Protein AF-A0A519VVB6-F1 (afdb_monomer_lite)

Structure (mmCIF, N/CA/C/O backbone):
data_AF-A0A519VVB6-F1
#
_entry.id   AF-A0A519VVB6-F1
#
loop_
_atom_site.group_PDB
_atom_site.id
_atom_site.type_symbol
_atom_site.label_atom_id
_atom_site.label_alt_id
_atom_site.label_comp_id
_atom_site.label_asym_id
_atom_site.label_entity_id
_atom_site.label_seq_id
_atom_site.pdbx_PDB_ins_code
_atom_site.Cartn_x
_atom_site.Cartn_y
_atom_site.Cartn_z
_atom_site.occupancy
_atom_site.B_iso_or_equiv
_atom_site.auth_seq_id
_atom_site.auth_comp_id
_atom_site.auth_asym_id
_atom_site.auth_atom_id
_atom_site.pdbx_PDB_model_num
ATOM 1 N N . TYR A 1 1 ? 46.546 -5.552 -15.271 1.00 40.34 1 TYR A N 1
ATOM 2 C CA . TYR A 1 1 ? 45.225 -4.897 -15.230 1.00 40.34 1 TYR A CA 1
ATOM 3 C C . TYR A 1 1 ? 45.098 -4.057 -16.488 1.00 40.34 1 TYR A C 1
ATOM 5 O O . TYR A 1 1 ? 45.646 -2.965 -16.541 1.00 40.34 1 TYR A O 1
ATOM 13 N N . ILE A 1 2 ? 44.507 -4.620 -17.542 1.00 31.59 2 ILE A N 1
ATOM 14 C CA . ILE A 1 2 ? 44.322 -3.917 -18.815 1.00 31.59 2 ILE A CA 1
ATOM 15 C C . ILE A 1 2 ? 42.872 -3.444 -18.843 1.00 31.59 2 ILE A C 1
ATOM 17 O O . ILE A 1 2 ? 41.948 -4.253 -18.869 1.00 31.59 2 ILE A O 1
ATOM 21 N N . LYS A 1 3 ? 42.681 -2.127 -18.739 1.00 41.97 3 LYS A N 1
ATOM 22 C CA . LYS A 1 3 ? 41.376 -1.483 -18.900 1.00 41.97 3 LYS A CA 1
ATOM 23 C C . LYS A 1 3 ? 41.000 -1.563 -20.378 1.00 41.97 3 LYS A C 1
ATOM 25 O O . LYS A 1 3 ? 41.706 -0.996 -21.206 1.00 41.97 3 LYS A O 1
ATOM 30 N N . HIS A 1 4 ? 39.892 -2.230 -20.691 1.00 49.66 4 HIS A N 1
ATOM 31 C CA . HIS A 1 4 ? 39.236 -2.074 -21.986 1.00 49.66 4 HIS A CA 1
ATOM 32 C C . HIS A 1 4 ? 38.808 -0.608 -22.132 1.00 49.66 4 HIS A C 1
ATOM 34 O O . HIS A 1 4 ? 37.875 -0.160 -21.465 1.00 49.66 4 HIS A O 1
ATOM 40 N N . GLN A 1 5 ? 39.520 0.145 -22.968 1.00 56.66 5 GLN A N 1
ATOM 41 C CA . GLN A 1 5 ? 39.000 1.381 -23.535 1.00 56.66 5 GLN A CA 1
ATOM 42 C C . GLN A 1 5 ? 38.065 0.978 -24.669 1.00 56.66 5 GLN A C 1
ATOM 44 O O . GLN A 1 5 ? 38.510 0.473 -25.696 1.00 56.66 5 GLN A O 1
ATOM 49 N N . ASN A 1 6 ? 36.763 1.106 -24.431 1.00 56.09 6 ASN A N 1
ATOM 50 C CA . ASN A 1 6 ? 35.777 1.003 -25.495 1.00 56.09 6 ASN A CA 1
ATOM 51 C C . ASN A 1 6 ? 35.687 2.392 -26.129 1.00 56.09 6 ASN A C 1
ATOM 53 O O . ASN A 1 6 ? 35.004 3.278 -25.611 1.00 56.09 6 ASN A O 1
ATOM 57 N N . ASP A 1 7 ? 36.462 2.581 -27.191 1.00 56.44 7 ASP A N 1
ATOM 58 C CA . ASP A 1 7 ? 36.395 3.753 -28.048 1.00 56.44 7 ASP A CA 1
ATOM 59 C C . ASP A 1 7 ? 35.063 3.773 -28.815 1.00 56.44 7 ASP A C 1
ATOM 61 O O . ASP A 1 7 ? 34.592 2.762 -29.334 1.00 56.44 7 ASP A O 1
ATOM 65 N N . THR A 1 8 ? 34.457 4.961 -28.831 1.00 60.06 8 THR A N 1
ATOM 66 C CA . THR A 1 8 ? 33.573 5.471 -29.891 1.00 60.06 8 THR A CA 1
ATOM 67 C C . THR A 1 8 ? 32.457 4.548 -30.409 1.00 60.06 8 THR A C 1
ATOM 69 O O . THR A 1 8 ? 32.403 4.167 -31.572 1.00 60.06 8 THR A O 1
ATOM 72 N N . GLY A 1 9 ? 31.433 4.371 -29.568 1.00 58.50 9 GLY A N 1
ATOM 73 C CA . GLY A 1 9 ? 30.049 4.257 -30.040 1.00 58.50 9 GLY A CA 1
ATOM 74 C C . GLY A 1 9 ? 29.376 2.915 -29.784 1.00 58.50 9 GLY A C 1
ATOM 75 O O . GLY A 1 9 ? 29.550 1.967 -30.534 1.00 58.50 9 GLY A O 1
ATOM 76 N N . THR A 1 10 ? 28.522 2.876 -28.760 1.00 52.88 10 THR A N 1
ATOM 77 C CA . THR A 1 10 ? 27.184 2.250 -28.758 1.00 52.88 10 THR A CA 1
ATOM 78 C C . THR A 1 10 ? 26.544 2.607 -27.418 1.00 52.88 10 THR A C 1
ATOM 80 O O . THR A 1 10 ? 27.064 2.263 -26.360 1.00 52.88 10 THR A O 1
ATOM 83 N N . HIS A 1 11 ? 25.441 3.356 -27.449 1.00 57.09 11 HIS A N 1
ATOM 84 C CA . HIS A 1 11 ? 24.698 3.744 -26.251 1.00 57.09 11 HIS A CA 1
ATOM 85 C C . HIS A 1 11 ? 24.297 2.498 -25.450 1.00 57.09 11 HIS A C 1
ATOM 87 O O . HIS A 1 11 ? 23.678 1.592 -26.008 1.00 57.09 11 HIS A O 1
ATOM 93 N N . SER A 1 12 ? 24.643 2.459 -24.158 1.00 52.84 12 SER A N 1
ATOM 94 C CA . SER A 1 12 ? 24.301 1.384 -23.219 1.00 52.84 12 SER A CA 1
ATOM 95 C C . SER A 1 12 ? 22.808 1.049 -23.286 1.00 52.84 12 SER A C 1
ATOM 97 O O . SER A 1 12 ? 21.976 1.741 -22.699 1.00 52.84 12 SER A O 1
ATOM 99 N N . LYS A 1 13 ? 22.456 -0.005 -24.027 1.00 56.94 13 LYS A N 1
ATOM 100 C CA . LYS A 1 13 ? 21.085 -0.497 -24.168 1.00 56.94 13 LYS A CA 1
ATOM 101 C C . LYS A 1 13 ? 20.931 -1.727 -23.287 1.00 56.94 13 LYS A C 1
ATOM 103 O O . LYS A 1 13 ? 21.744 -2.643 -23.360 1.00 56.94 13 LYS A O 1
ATOM 108 N N . LEU A 1 14 ? 19.892 -1.750 -22.458 1.00 59.28 14 LEU A N 1
ATOM 109 C CA . LEU A 1 14 ? 19.539 -2.946 -21.703 1.00 59.28 14 LEU A CA 1
ATOM 110 C C . LEU A 1 14 ? 19.032 -3.992 -22.700 1.00 59.28 14 LEU A C 1
ATOM 112 O O . LEU A 1 14 ? 18.029 -3.781 -23.378 1.00 59.28 14 LEU A O 1
ATOM 116 N N . VAL A 1 15 ? 19.749 -5.102 -22.831 1.00 60.56 15 VAL A N 1
ATOM 117 C CA . VAL A 1 15 ? 19.372 -6.228 -23.691 1.00 60.56 15 VAL A CA 1
ATOM 118 C C . VAL A 1 15 ? 19.208 -7.470 -22.829 1.00 60.56 15 VAL A C 1
ATOM 120 O O . VAL A 1 15 ? 20.123 -7.870 -22.117 1.00 60.56 15 VAL A O 1
ATOM 123 N N . TYR A 1 16 ? 18.025 -8.072 -22.888 1.00 61.12 16 TYR A N 1
ATOM 124 C CA . TYR A 1 16 ? 17.763 -9.401 -22.363 1.00 61.12 16 TYR A CA 1
ATOM 125 C C . TYR A 1 16 ? 18.109 -10.417 -23.443 1.00 61.12 16 TYR A C 1
ATOM 127 O O . TYR A 1 16 ? 17.523 -10.408 -24.524 1.00 61.12 16 TYR A O 1
ATOM 135 N N . VAL A 1 17 ? 19.092 -11.269 -23.179 1.00 63.53 17 VAL A N 1
ATOM 136 C CA . VAL A 1 17 ? 19.521 -12.288 -24.136 1.00 63.53 17 VAL A CA 1
ATOM 137 C C . VAL A 1 17 ? 18.900 -13.615 -23.728 1.00 63.53 17 VAL A C 1
ATOM 139 O O . VAL A 1 17 ? 19.261 -14.186 -22.701 1.00 63.53 17 VAL A O 1
ATOM 142 N N . TYR A 1 18 ? 17.960 -14.098 -24.537 1.00 58.91 18 TYR A N 1
ATOM 143 C CA . TYR A 1 18 ? 17.390 -15.431 -24.386 1.00 58.91 18 TYR A CA 1
ATOM 144 C C . TYR A 1 18 ? 18.186 -16.400 -25.266 1.00 58.91 18 TYR A C 1
ATOM 146 O O . TYR A 1 18 ? 18.345 -16.155 -26.462 1.00 58.91 18 TYR A O 1
ATOM 154 N N . LYS A 1 19 ? 18.738 -17.464 -24.672 1.00 57.19 19 LYS A N 1
ATOM 155 C CA . LYS A 1 19 ? 19.567 -18.444 -25.384 1.00 57.19 19 LYS A CA 1
ATOM 156 C C . LYS A 1 19 ? 18.716 -19.668 -25.712 1.00 57.19 19 LYS A C 1
ATOM 158 O O . LYS A 1 19 ? 18.258 -20.341 -24.790 1.00 57.19 19 LYS A O 1
ATOM 163 N N . LYS A 1 20 ? 18.519 -19.959 -27.000 1.00 55.34 20 LYS A N 1
ATOM 164 C CA . LYS A 1 20 ? 17.854 -21.183 -27.461 1.00 55.34 20 LYS A CA 1
ATOM 165 C C . LYS A 1 20 ? 18.760 -21.902 -28.454 1.00 55.34 20 LYS A C 1
ATOM 167 O O . LYS A 1 20 ? 19.081 -21.352 -29.499 1.00 55.34 20 LYS A O 1
ATOM 172 N N . ASP A 1 21 ? 19.175 -23.109 -28.078 1.00 65.56 21 ASP A N 1
ATOM 173 C CA . ASP A 1 21 ? 19.962 -24.080 -28.849 1.00 65.56 21 ASP A CA 1
ATOM 174 C C . ASP A 1 21 ? 21.204 -23.519 -29.576 1.00 65.56 21 ASP A C 1
ATOM 176 O O . ASP A 1 21 ? 22.312 -23.648 -29.054 1.00 65.56 21 ASP A O 1
ATOM 180 N N . ALA A 1 22 ? 21.048 -22.881 -30.741 1.00 63.62 22 ALA A N 1
ATOM 181 C CA . ALA A 1 22 ? 22.143 -22.337 -31.553 1.00 63.62 22 ALA A CA 1
ATOM 182 C C . ALA A 1 22 ? 22.087 -20.811 -31.776 1.00 63.62 22 ALA A C 1
ATOM 184 O O . ALA A 1 22 ? 23.067 -20.248 -32.259 1.00 63.62 22 ALA A O 1
ATOM 185 N N . ASP A 1 23 ? 21.004 -20.134 -31.375 1.00 57.53 23 ASP A N 1
ATOM 186 C CA . ASP A 1 23 ? 20.802 -18.706 -31.630 1.00 57.53 23 ASP A CA 1
ATOM 187 C C . ASP A 1 23 ? 20.690 -17.890 -30.334 1.00 57.53 23 ASP A C 1
ATOM 189 O O . ASP A 1 23 ? 19.981 -18.229 -29.378 1.00 57.53 23 ASP A O 1
ATOM 193 N N . LEU A 1 24 ? 21.410 -16.766 -30.315 1.00 61.28 24 LEU A N 1
ATOM 194 C CA . LEU A 1 24 ? 21.269 -15.712 -29.315 1.00 61.28 24 LEU A CA 1
ATOM 195 C C . LEU A 1 24 ? 20.378 -14.625 -29.912 1.00 61.28 24 LEU A C 1
ATOM 197 O O . LEU A 1 24 ? 20.835 -13.829 -30.728 1.00 61.28 24 LEU A O 1
ATOM 201 N N . THR A 1 25 ? 19.112 -14.571 -29.499 1.00 63.78 25 THR A N 1
ATOM 202 C CA . THR A 1 25 ? 18.190 -13.504 -29.910 1.00 63.78 25 THR A CA 1
ATOM 203 C C . THR A 1 25 ? 18.160 -12.412 -28.833 1.00 63.78 25 THR A C 1
ATOM 205 O O . THR A 1 25 ? 17.573 -12.633 -27.765 1.00 63.78 25 THR A O 1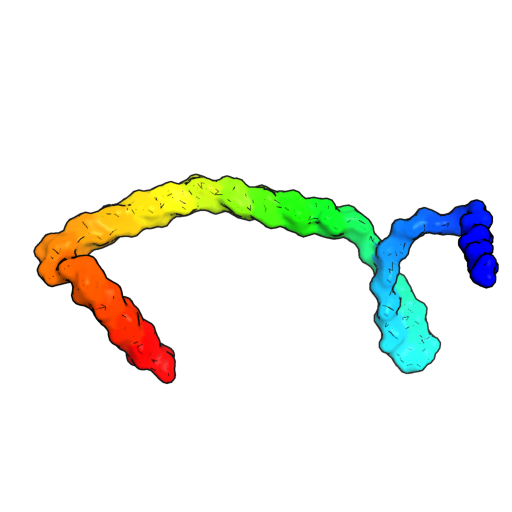
ATOM 208 N N . PRO A 1 26 ? 18.803 -11.247 -29.048 1.00 65.88 26 PRO A N 1
ATOM 209 C CA . PRO A 1 26 ? 18.782 -10.158 -28.082 1.00 65.88 26 PRO A CA 1
ATOM 210 C C . PRO A 1 26 ? 17.443 -9.411 -28.130 1.00 65.88 26 PRO A C 1
ATOM 212 O O . PRO A 1 26 ? 17.080 -8.808 -29.139 1.00 65.88 26 PRO A O 1
ATOM 215 N N . TYR A 1 27 ? 16.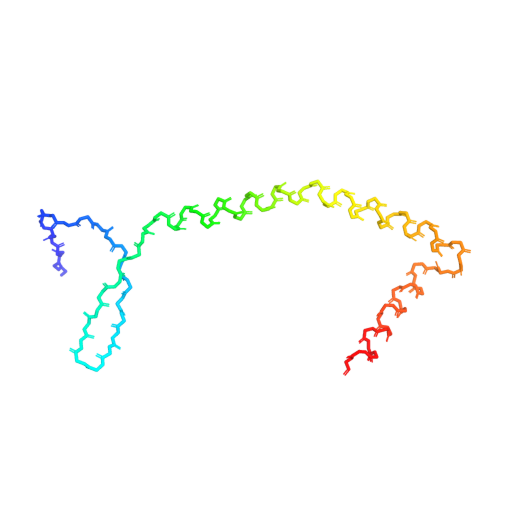733 -9.384 -27.005 1.00 68.94 27 TYR A N 1
ATOM 216 C CA . TYR A 1 27 ? 15.560 -8.544 -26.793 1.00 68.94 27 TYR A CA 1
ATOM 217 C C . TYR A 1 27 ? 15.985 -7.242 -26.127 1.00 68.94 27 TYR A C 1
ATOM 219 O O . TYR A 1 27 ? 16.384 -7.217 -24.965 1.00 68.94 27 TYR A O 1
ATOM 227 N N . ALA A 1 28 ? 15.902 -6.134 -26.856 1.00 67.00 28 ALA A N 1
ATOM 228 C CA . ALA A 1 28 ? 16.163 -4.828 -26.272 1.00 67.00 28 ALA A CA 1
ATOM 229 C C . ALA A 1 28 ? 15.022 -4.429 -25.324 1.00 67.00 28 ALA A C 1
ATOM 231 O O . ALA A 1 28 ? 13.886 -4.241 -25.757 1.00 67.00 28 ALA A O 1
ATOM 232 N N . ILE A 1 29 ? 15.337 -4.259 -24.042 1.00 71.88 29 ILE A N 1
ATOM 233 C CA . ILE A 1 29 ? 14.418 -3.716 -23.046 1.00 71.88 29 ILE A CA 1
ATOM 234 C C . ILE A 1 29 ? 14.579 -2.198 -23.041 1.00 71.88 29 ILE A C 1
ATOM 236 O O . ILE A 1 29 ? 15.689 -1.664 -22.998 1.00 71.88 29 ILE A O 1
ATOM 240 N N . SER A 1 30 ? 13.457 -1.483 -23.082 1.00 78.38 30 SER A N 1
ATOM 241 C CA . SER A 1 30 ? 13.480 -0.033 -22.920 1.00 78.38 30 SER A CA 1
ATOM 242 C C . SER A 1 30 ? 13.882 0.326 -21.489 1.00 78.38 30 SER A C 1
ATOM 244 O O . SER A 1 30 ? 13.187 -0.031 -20.538 1.00 78.38 30 SER A O 1
ATOM 246 N N . SER A 1 31 ? 14.959 1.094 -21.326 1.00 78.62 31 SER A N 1
ATOM 247 C CA . SER A 1 31 ? 15.382 1.624 -20.020 1.00 78.62 31 SER A CA 1
ATOM 248 C C . SER A 1 31 ? 14.327 2.524 -19.366 1.00 78.62 31 SER A C 1
ATOM 250 O O . SER A 1 31 ? 14.406 2.804 -18.176 1.00 78.62 31 SER A O 1
ATOM 252 N N . LEU A 1 32 ? 13.303 2.937 -20.119 1.00 82.38 32 LEU A N 1
ATOM 253 C CA . LEU A 1 32 ? 12.162 3.710 -19.636 1.00 82.38 32 LEU A CA 1
ATOM 254 C C . LEU A 1 32 ? 11.352 2.939 -18.569 1.00 82.38 32 LEU A C 1
ATOM 256 O O . LEU A 1 32 ? 10.813 3.548 -17.645 1.00 82.38 32 LEU A O 1
ATOM 260 N N . TRP A 1 33 ? 11.351 1.599 -18.611 1.00 82.25 33 TRP A N 1
ATOM 261 C CA . TRP A 1 33 ? 10.714 0.758 -17.587 1.00 82.25 33 TRP A CA 1
ATOM 262 C C . TRP A 1 33 ? 11.296 0.961 -16.182 1.00 82.25 33 TRP A C 1
ATOM 264 O O . TRP A 1 33 ? 10.548 0.900 -15.207 1.00 82.25 33 TRP A O 1
ATOM 274 N N . LEU A 1 34 ? 12.593 1.282 -16.071 1.00 83.12 34 LEU A N 1
ATOM 275 C CA . LEU A 1 34 ? 13.240 1.569 -14.784 1.00 83.12 34 LEU A CA 1
ATOM 276 C C . LEU A 1 34 ? 12.669 2.817 -14.101 1.00 83.12 34 LEU A C 1
ATOM 278 O O . LEU A 1 34 ? 12.774 2.939 -12.886 1.00 83.12 34 LEU A O 1
ATOM 282 N N . PHE A 1 35 ? 12.043 3.717 -14.863 1.00 86.62 35 PHE A N 1
ATOM 283 C CA . PHE A 1 35 ? 11.398 4.923 -14.346 1.00 86.62 35 PHE A CA 1
ATOM 284 C C . PHE A 1 35 ? 9.886 4.740 -14.180 1.00 86.62 35 PHE A C 1
ATOM 286 O O . PHE A 1 35 ? 9.326 5.186 -13.182 1.00 86.62 35 PHE A O 1
ATOM 293 N N . ILE A 1 36 ? 9.218 4.044 -15.110 1.00 91.25 36 ILE A N 1
ATOM 294 C CA . ILE A 1 36 ? 7.768 3.792 -15.021 1.00 91.25 36 ILE A CA 1
ATOM 295 C C . ILE A 1 36 ? 7.414 3.025 -13.751 1.00 91.25 36 ILE A C 1
ATOM 297 O O . ILE A 1 36 ? 6.467 3.404 -13.071 1.00 91.25 36 ILE A O 1
ATOM 301 N N . ILE A 1 37 ? 8.153 1.963 -13.423 1.00 90.38 37 ILE A N 1
ATOM 302 C CA . ILE A 1 37 ? 7.839 1.103 -12.274 1.00 90.38 37 ILE A CA 1
ATOM 303 C C . ILE A 1 37 ? 7.833 1.891 -10.949 1.00 90.38 37 ILE A C 1
ATOM 305 O O . ILE A 1 37 ? 6.811 1.858 -10.259 1.00 90.38 37 ILE A O 1
ATOM 309 N N . PRO A 1 38 ? 8.892 2.640 -10.577 1.00 91.00 38 PRO A N 1
ATOM 310 C CA . PRO A 1 38 ? 8.874 3.411 -9.336 1.00 91.00 38 PRO A CA 1
ATOM 311 C C . PRO A 1 38 ? 7.826 4.530 -9.348 1.00 91.00 38 PRO A C 1
ATOM 313 O O . PRO A 1 38 ? 7.160 4.741 -8.337 1.00 91.00 38 PRO A O 1
ATOM 316 N N . ILE A 1 39 ? 7.610 5.206 -10.482 1.00 94.06 39 ILE A N 1
ATOM 317 C CA . ILE A 1 39 ? 6.572 6.244 -10.597 1.00 94.06 39 ILE A CA 1
ATOM 318 C C . ILE A 1 39 ? 5.177 5.639 -10.401 1.00 94.06 39 ILE A C 1
ATOM 320 O O . ILE A 1 39 ? 4.367 6.193 -9.659 1.00 94.06 39 ILE A O 1
ATOM 324 N N . ALA A 1 40 ? 4.901 4.486 -11.010 1.00 90.69 40 ALA A N 1
ATOM 325 C CA . ALA A 1 40 ? 3.636 3.781 -10.858 1.00 90.69 40 ALA A CA 1
ATOM 326 C C . ALA A 1 40 ? 3.400 3.354 -9.403 1.00 90.69 40 ALA A C 1
ATOM 328 O O . ALA A 1 40 ? 2.294 3.542 -8.906 1.00 90.69 40 ALA A O 1
ATOM 329 N N . LEU A 1 41 ? 4.423 2.855 -8.698 1.00 87.50 41 LEU A N 1
ATOM 330 C CA . LEU A 1 41 ? 4.326 2.516 -7.272 1.00 87.50 41 LEU A CA 1
ATOM 331 C C . LEU A 1 41 ? 3.995 3.736 -6.407 1.00 87.50 41 LEU A C 1
ATOM 333 O O . LEU A 1 41 ? 3.132 3.648 -5.535 1.00 87.50 41 LEU A O 1
ATOM 337 N N . VAL A 1 42 ? 4.632 4.879 -6.671 1.00 88.00 42 VAL A N 1
ATOM 338 C CA . VAL A 1 42 ? 4.331 6.136 -5.972 1.00 88.00 42 VAL A CA 1
ATOM 339 C C . VAL A 1 42 ? 2.891 6.559 -6.255 1.00 88.00 42 VAL A C 1
ATOM 341 O O . VAL A 1 42 ? 2.123 6.766 -5.320 1.00 88.00 42 VAL A O 1
ATOM 344 N N . ILE A 1 43 ? 2.474 6.619 -7.522 1.00 86.56 43 ILE A N 1
ATOM 345 C CA . ILE A 1 43 ? 1.094 6.974 -7.892 1.00 86.56 43 ILE A CA 1
ATOM 346 C C . ILE A 1 43 ? 0.094 6.042 -7.211 1.00 86.56 43 ILE A C 1
ATOM 348 O O . ILE A 1 43 ? -0.904 6.516 -6.682 1.00 86.56 43 ILE A O 1
ATOM 352 N N . ASN A 1 44 ? 0.373 4.741 -7.186 1.00 82.75 44 ASN A N 1
ATOM 353 C CA . ASN A 1 44 ? -0.456 3.742 -6.531 1.00 82.75 44 ASN A CA 1
ATOM 354 C C . ASN A 1 44 ? -0.573 4.053 -5.025 1.00 82.75 44 ASN A C 1
ATOM 356 O O . ASN A 1 44 ? -1.674 4.311 -4.541 1.00 82.75 44 ASN A O 1
ATOM 360 N N . ALA A 1 45 ? 0.548 4.206 -4.315 1.00 7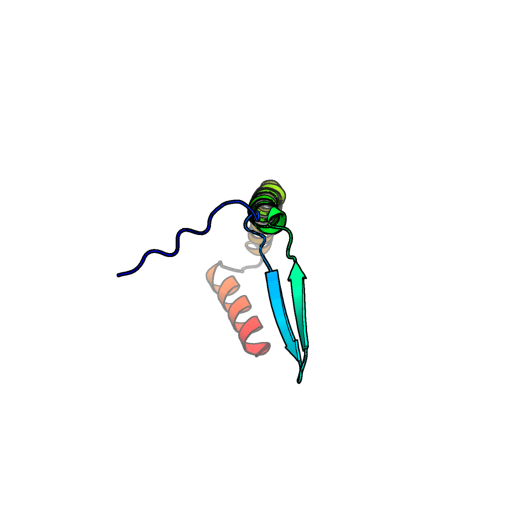9.12 45 ALA A N 1
ATOM 361 C CA . ALA A 1 45 ? 0.568 4.580 -2.898 1.00 79.12 45 ALA A CA 1
ATOM 362 C C . ALA A 1 45 ? -0.223 5.873 -2.598 1.00 79.12 45 ALA A C 1
ATOM 364 O O . ALA A 1 45 ? -0.935 5.955 -1.595 1.00 79.12 45 ALA A O 1
ATOM 365 N N . PHE A 1 46 ? -0.155 6.874 -3.481 1.00 81.06 46 PHE A N 1
ATOM 366 C CA . PHE A 1 46 ? -0.905 8.124 -3.335 1.00 81.06 46 PHE A CA 1
ATOM 367 C C . PHE A 1 46 ? -2.383 8.011 -3.740 1.00 81.06 46 PHE A C 1
ATOM 369 O O . PHE A 1 46 ? -3.229 8.656 -3.115 1.00 81.06 46 PHE A O 1
ATOM 376 N N . ALA A 1 47 ? -2.725 7.186 -4.729 1.00 78.75 47 ALA A N 1
ATOM 377 C CA . ALA A 1 47 ? -4.100 6.951 -5.166 1.00 78.75 47 ALA A CA 1
ATOM 378 C C . ALA A 1 47 ? -4.934 6.317 -4.043 1.00 78.75 47 ALA A C 1
ATOM 380 O O . ALA A 1 47 ? -6.074 6.721 -3.800 1.00 78.75 47 ALA A O 1
ATOM 381 N N . PHE A 1 48 ? -4.334 5.400 -3.279 1.00 78.38 48 PHE A N 1
ATOM 382 C CA . PHE A 1 48 ? -4.982 4.761 -2.134 1.00 78.38 48 PHE A CA 1
ATOM 383 C C . PHE A 1 48 ? -5.056 5.650 -0.883 1.00 78.38 48 PHE A C 1
ATOM 385 O O . PHE A 1 48 ? -5.762 5.298 0.061 1.00 78.38 48 PHE A O 1
ATOM 392 N N . ARG A 1 49 ? -4.435 6.841 -0.866 1.00 75.06 49 ARG A N 1
ATOM 393 C CA . ARG A 1 49 ? -4.463 7.739 0.307 1.00 75.06 49 ARG A CA 1
ATOM 394 C C . ARG A 1 49 ? -5.886 8.130 0.718 1.00 75.06 49 ARG A C 1
ATOM 396 O O . ARG A 1 49 ? -6.175 8.209 1.907 1.00 75.06 49 ARG A O 1
ATOM 403 N N . LYS A 1 50 ? -6.784 8.350 -0.250 1.00 76.69 50 LYS A N 1
ATOM 404 C CA . LYS A 1 50 ? -8.207 8.626 0.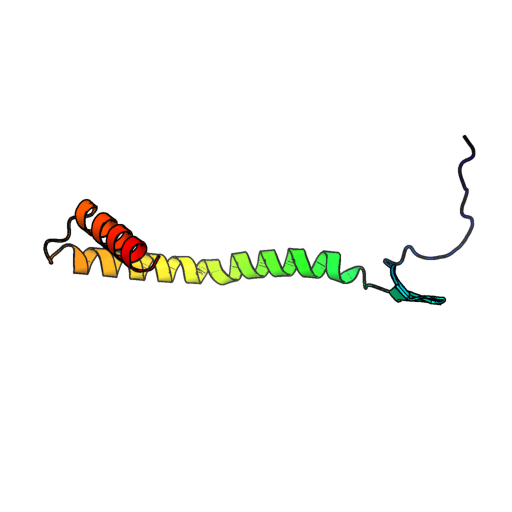026 1.00 76.69 50 LYS A CA 1
ATOM 405 C C . LYS A 1 50 ? -8.981 7.355 0.386 1.00 76.69 50 LYS A C 1
ATOM 407 O O . LYS A 1 50 ? -9.867 7.413 1.229 1.00 76.69 50 LYS A O 1
ATOM 412 N N . LEU A 1 51 ? -8.621 6.211 -0.197 1.00 79.25 51 LEU A N 1
ATOM 413 C CA . LEU A 1 51 ? -9.272 4.925 0.076 1.00 79.25 51 LEU A CA 1
ATOM 414 C C . LEU A 1 51 ? -9.008 4.434 1.503 1.00 79.25 51 LEU A C 1
ATOM 416 O O . LEU A 1 51 ? -9.932 3.948 2.146 1.00 79.25 51 LEU A O 1
ATOM 420 N N . ILE A 1 52 ? -7.803 4.652 2.040 1.00 81.94 52 ILE A N 1
ATOM 421 C CA . ILE A 1 52 ? -7.485 4.357 3.446 1.00 81.94 52 ILE A CA 1
ATOM 422 C C . ILE A 1 52 ? -8.435 5.102 4.388 1.00 81.94 52 ILE A C 1
ATOM 424 O O . ILE A 1 52 ? -8.956 4.505 5.323 1.00 81.94 52 ILE A O 1
ATOM 428 N N . ILE A 1 53 ? -8.715 6.381 4.118 1.00 85.19 53 ILE A N 1
ATOM 429 C CA . ILE A 1 53 ? -9.639 7.177 4.940 1.00 85.19 53 ILE A CA 1
ATOM 430 C C . ILE A 1 53 ? -11.049 6.570 4.911 1.00 85.19 53 ILE A C 1
ATOM 432 O O . ILE A 1 53 ? -11.660 6.416 5.964 1.00 85.19 53 ILE A O 1
ATOM 436 N N . PHE A 1 54 ? -11.545 6.166 3.737 1.00 86.19 54 PHE A N 1
ATOM 437 C CA . PHE A 1 54 ? -12.845 5.494 3.623 1.00 86.19 54 PHE A CA 1
ATOM 438 C C . PHE A 1 54 ? -12.895 4.170 4.394 1.00 86.19 54 PHE A C 1
ATOM 440 O O . PHE A 1 54 ? -13.866 3.926 5.106 1.00 86.19 54 PHE A O 1
ATOM 447 N N . VAL A 1 55 ? -11.851 3.342 4.293 1.00 85.88 55 VAL A N 1
ATOM 448 C CA . VAL A 1 55 ? -11.760 2.067 5.024 1.00 85.88 55 VAL A CA 1
ATOM 449 C C . VAL A 1 55 ? -11.749 2.303 6.530 1.00 85.88 55 VAL A C 1
ATOM 451 O O . VAL A 1 55 ? -12.475 1.629 7.252 1.00 85.88 55 VAL A O 1
ATOM 454 N N . VAL A 1 56 ? -10.984 3.286 7.010 1.00 88.62 56 VAL A N 1
ATOM 455 C CA . VAL A 1 56 ? -10.930 3.629 8.438 1.00 88.62 56 VAL A CA 1
ATOM 456 C C . VAL A 1 56 ? -12.294 4.103 8.938 1.00 88.62 56 VAL A C 1
ATOM 458 O O . VAL A 1 56 ? -12.748 3.639 9.979 1.00 88.62 56 VAL A O 1
ATOM 461 N N . ILE A 1 57 ? -12.983 4.973 8.194 1.00 91.69 57 ILE A N 1
ATOM 462 C CA . ILE A 1 57 ? -14.329 5.438 8.565 1.00 91.69 57 ILE A CA 1
ATOM 463 C C . ILE A 1 57 ? -15.315 4.264 8.603 1.00 91.69 57 ILE A C 1
ATOM 465 O O . ILE A 1 57 ? -16.029 4.099 9.590 1.00 91.69 57 ILE A O 1
ATOM 469 N N . ALA A 1 58 ? -15.333 3.423 7.566 1.00 88.94 58 ALA A N 1
ATOM 470 C CA . ALA A 1 58 ? -16.198 2.248 7.513 1.00 88.94 58 ALA A CA 1
ATOM 471 C C . ALA A 1 58 ? -15.902 1.264 8.658 1.00 88.94 58 ALA A C 1
ATOM 473 O O . ALA A 1 58 ? -16.829 0.730 9.262 1.00 88.94 58 ALA A O 1
ATOM 474 N N . PHE A 1 59 ? -14.626 1.071 8.999 1.00 86.94 59 PHE A N 1
ATOM 475 C CA . PHE A 1 59 ? -14.201 0.225 10.110 1.00 86.94 59 PHE A CA 1
ATOM 476 C C . PHE A 1 59 ? -14.659 0.781 11.463 1.00 86.94 59 PHE A C 1
ATOM 478 O O . PHE A 1 59 ? -15.195 0.036 12.277 1.00 86.94 59 PHE A O 1
ATOM 485 N N . LEU A 1 60 ? -14.524 2.090 11.693 1.00 87.50 60 LEU A N 1
ATOM 486 C CA . LEU A 1 60 ? -15.005 2.728 12.922 1.00 87.50 60 LEU A CA 1
ATOM 487 C C . LEU A 1 60 ? -16.526 2.608 13.071 1.00 87.50 60 LEU A C 1
ATOM 489 O O . LEU A 1 60 ? -17.007 2.294 14.157 1.00 87.50 60 LEU A O 1
ATOM 493 N N . ILE A 1 61 ? -17.273 2.801 11.979 1.00 87.38 61 ILE A N 1
ATOM 494 C CA . ILE A 1 61 ? -18.722 2.569 11.936 1.00 87.38 61 ILE A CA 1
ATOM 495 C C . ILE A 1 61 ? -19.022 1.109 12.293 1.00 87.38 61 ILE A C 1
ATOM 497 O O . ILE A 1 61 ? -19.803 0.845 13.204 1.00 87.38 61 ILE A O 1
ATOM 501 N N . PHE A 1 62 ? -18.368 0.159 11.624 1.00 83.75 62 PHE A N 1
ATOM 502 C CA . PHE A 1 62 ? -18.552 -1.270 11.864 1.00 83.75 62 PHE A CA 1
ATOM 503 C C . PHE A 1 62 ? -18.308 -1.656 13.330 1.00 83.75 62 PHE A C 1
ATOM 505 O O . PHE A 1 62 ? -19.130 -2.365 13.912 1.00 83.75 62 PHE A O 1
ATOM 512 N N . VAL A 1 63 ? -17.227 -1.157 13.939 1.00 78.94 63 VAL A N 1
ATOM 513 C CA . VAL A 1 63 ? -16.892 -1.398 15.352 1.00 78.94 63 VAL A CA 1
ATOM 514 C C . VAL A 1 63 ? -17.929 -0.765 16.282 1.00 78.94 63 VAL A C 1
ATOM 516 O O . VAL A 1 63 ? -18.386 -1.426 17.211 1.00 78.94 63 VAL A O 1
ATOM 519 N N . TYR A 1 64 ? -18.348 0.478 16.023 1.00 81.88 64 TYR A N 1
ATOM 520 C CA . TYR A 1 64 ? -19.365 1.166 16.825 1.00 81.88 64 TYR A CA 1
ATOM 521 C C . TYR A 1 64 ? -20.700 0.406 16.839 1.00 81.88 64 TYR A C 1
ATOM 523 O O . TYR A 1 64 ? -21.284 0.204 17.904 1.00 81.88 64 TYR A O 1
ATOM 531 N N . PHE A 1 65 ? -21.155 -0.071 15.677 1.00 78.44 65 PHE A N 1
ATOM 532 C CA . PHE A 1 65 ? -22.385 -0.859 15.569 1.00 78.44 65 PHE A CA 1
ATOM 533 C C . PHE A 1 65 ? -22.244 -2.280 16.140 1.00 78.44 65 PHE A C 1
ATOM 535 O O . PHE A 1 65 ? -23.217 -2.811 16.669 1.00 78.44 65 PHE A O 1
ATOM 542 N N . ASN A 1 66 ? -21.059 -2.898 16.082 1.00 73.69 66 ASN A N 1
ATOM 543 C CA . ASN A 1 66 ? -20.836 -4.224 16.674 1.00 73.69 66 ASN A CA 1
ATOM 544 C C . ASN A 1 66 ? -20.719 -4.191 18.203 1.00 73.69 66 ASN A C 1
ATOM 546 O O . ASN A 1 66 ? -21.129 -5.143 18.865 1.00 73.69 66 ASN A O 1
ATOM 550 N N . HIS A 1 67 ? -20.207 -3.100 18.778 1.00 68.81 67 HIS A N 1
ATOM 551 C CA . HIS A 1 67 ? -19.990 -2.992 20.222 1.00 68.81 67 HIS A CA 1
ATOM 552 C C . HIS A 1 67 ? -21.290 -3.145 21.037 1.00 68.81 67 HIS A C 1
ATOM 554 O O . HIS A 1 67 ? -21.277 -3.704 22.132 1.00 68.81 67 HIS A O 1
ATOM 560 N N . SER A 1 68 ? -22.437 -2.686 20.520 1.00 65.81 68 SER A N 1
ATOM 561 C CA . SER A 1 68 ? -23.735 -2.814 21.208 1.00 65.81 68 SER A CA 1
ATOM 562 C C . SER A 1 68 ? -24.300 -4.240 21.215 1.00 65.81 68 SER A C 1
ATOM 564 O O . SER A 1 68 ? -25.202 -4.528 21.997 1.00 65.81 68 SER A O 1
ATOM 566 N N . SER A 1 69 ? -23.752 -5.145 20.398 1.00 67.44 69 SER A N 1
ATOM 567 C CA . SER A 1 69 ? -24.191 -6.545 20.293 1.00 67.44 69 SER A CA 1
ATOM 568 C C . SER A 1 69 ? -23.520 -7.471 21.321 1.00 67.44 69 SER A C 1
ATOM 570 O O . SER A 1 69 ? -23.602 -8.690 21.200 1.00 67.44 69 SER A O 1
ATOM 572 N N . GLY A 1 70 ? -22.828 -6.918 22.32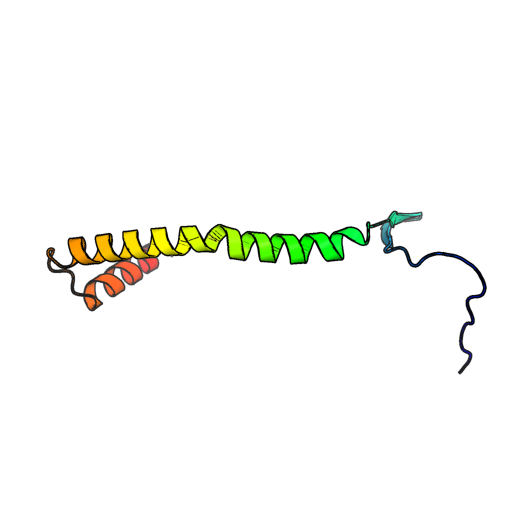5 1.00 65.00 70 GLY A N 1
ATOM 573 C CA . GLY A 1 70 ? -22.105 -7.699 23.337 1.00 65.00 70 GLY A CA 1
ATOM 574 C C . GLY A 1 70 ? -20.746 -8.232 22.869 1.00 65.00 70 GLY A C 1
ATOM 575 O O . GLY A 1 70 ? -20.091 -8.966 23.609 1.00 65.00 70 GLY A O 1
ATOM 576 N N . LEU A 1 71 ? -20.290 -7.843 21.672 1.00 65.12 71 LEU A N 1
ATOM 577 C CA . LEU A 1 71 ? -18.927 -8.102 21.218 1.00 65.12 71 LEU A CA 1
ATOM 578 C C . LEU A 1 71 ? -17.960 -7.109 21.874 1.00 65.12 71 LEU A C 1
ATOM 580 O O . LEU A 1 71 ? -17.827 -5.957 21.459 1.00 65.12 71 LEU A O 1
ATOM 584 N N . ASN A 1 72 ? -17.262 -7.577 22.906 1.00 73.38 72 ASN A N 1
ATOM 585 C CA . ASN A 1 72 ? -16.053 -6.929 23.397 1.00 73.38 72 ASN A CA 1
ATOM 586 C C . ASN A 1 72 ? -14.946 -7.057 22.329 1.00 73.38 72 ASN A C 1
ATOM 588 O O . ASN A 1 72 ? -14.923 -8.019 21.560 1.00 73.38 72 ASN A O 1
ATOM 592 N N . ILE A 1 73 ? -13.999 -6.115 22.293 1.00 73.88 73 ILE A N 1
ATOM 593 C CA . ILE A 1 73 ? -12.848 -6.164 21.380 1.00 73.88 73 ILE A CA 1
ATOM 594 C C . ILE A 1 73 ? -12.115 -7.521 21.441 1.00 73.88 73 ILE A C 1
ATOM 596 O O . ILE A 1 73 ? -11.673 -8.016 20.410 1.00 73.88 73 ILE A O 1
ATOM 600 N N . GLY A 1 74 ? -12.041 -8.155 22.620 1.00 78.94 74 GLY A N 1
ATOM 601 C CA . GLY A 1 74 ? -11.426 -9.475 22.796 1.00 78.94 74 GLY A CA 1
ATOM 602 C C . GLY A 1 74 ? -12.168 -10.590 22.056 1.00 78.94 74 GLY A C 1
ATOM 603 O O . GLY A 1 74 ? -11.564 -11.299 21.253 1.00 78.94 74 GLY A O 1
ATOM 604 N N . THR A 1 75 ? -13.487 -10.692 22.246 1.00 80.56 75 THR A N 1
ATOM 605 C CA . THR A 1 75 ? -14.308 -11.742 21.616 1.00 80.56 75 THR A CA 1
ATOM 606 C C . THR A 1 75 ? -14.446 -11.544 20.106 1.00 80.56 75 THR A C 1
ATOM 608 O O . THR A 1 75 ? -14.599 -12.513 19.359 1.00 80.56 75 THR A O 1
ATOM 611 N N . PHE A 1 76 ? -14.331 -10.300 19.629 1.00 80.06 76 PHE A N 1
ATOM 612 C CA . PHE A 1 76 ? -14.257 -9.983 18.205 1.00 80.06 76 PHE A CA 1
ATOM 613 C C . PHE A 1 76 ? -13.033 -10.611 17.532 1.00 80.06 76 PHE A C 1
ATOM 615 O O . PHE A 1 76 ? -13.172 -11.309 16.527 1.00 80.06 76 PHE A O 1
ATOM 622 N N . PHE A 1 77 ? -11.838 -10.392 18.089 1.00 84.94 77 PHE A N 1
ATOM 623 C CA . PHE A 1 77 ? -10.619 -10.975 17.530 1.00 84.94 77 PHE A CA 1
ATOM 624 C C . PHE A 1 77 ? -10.597 -12.497 17.679 1.00 84.94 77 PHE A C 1
ATOM 626 O O . PHE A 1 77 ? -10.213 -13.169 16.725 1.00 84.94 77 PHE A O 1
ATOM 633 N N . GLU A 1 78 ? -11.063 -13.047 18.805 1.00 86.50 78 GLU A N 1
ATOM 634 C CA . GLU A 1 78 ? -11.236 -14.500 18.967 1.00 86.50 78 GLU A CA 1
ATOM 635 C C . GLU A 1 78 ? -12.116 -15.086 17.858 1.00 86.50 78 GLU A C 1
ATOM 637 O O . GLU A 1 78 ? -11.701 -16.029 17.195 1.00 86.50 78 GLU A O 1
ATOM 642 N N . SER A 1 79 ? -13.257 -14.458 17.556 1.00 83.69 79 SER A N 1
ATOM 643 C CA . SER A 1 79 ? -14.155 -14.904 16.481 1.00 83.69 79 SER A CA 1
ATOM 644 C C . SER A 1 79 ? -13.501 -14.851 15.095 1.00 83.69 79 SER A C 1
ATOM 646 O O . SER A 1 79 ? -13.734 -15.733 14.270 1.00 83.69 79 SER A O 1
ATOM 648 N N . ILE A 1 80 ? -12.659 -13.846 14.822 1.00 84.75 80 ILE A N 1
ATOM 649 C CA . ILE A 1 80 ? -11.886 -13.777 13.570 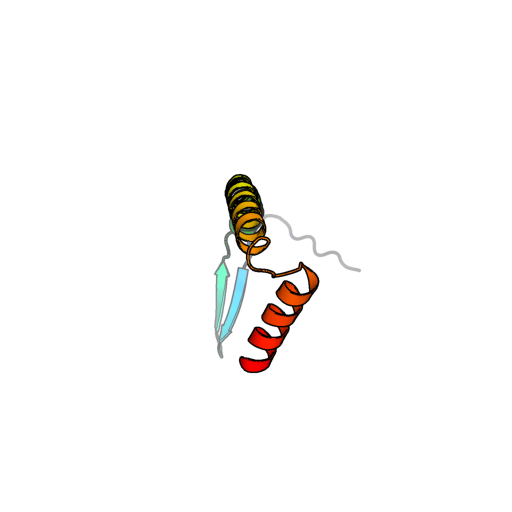1.00 84.75 80 ILE A CA 1
ATOM 650 C C . ILE A 1 80 ? -10.869 -14.919 13.504 1.00 84.75 80 ILE A C 1
ATOM 652 O O . ILE A 1 80 ? -10.765 -15.584 12.473 1.00 84.75 80 ILE A O 1
ATOM 656 N N . PHE A 1 81 ? -10.116 -15.148 14.581 1.00 92.00 81 PHE A N 1
ATOM 657 C CA . PHE A 1 81 ? -9.121 -16.217 14.634 1.00 92.00 81 PHE A CA 1
ATOM 658 C C . PHE A 1 81 ? -9.761 -17.598 14.539 1.00 92.00 81 PHE A C 1
ATOM 660 O O . PHE A 1 81 ? -9.241 -18.445 13.819 1.00 92.00 81 PHE A O 1
ATOM 667 N N . ASP A 1 82 ? -10.888 -17.819 15.206 1.00 90.81 82 ASP A N 1
ATOM 668 C CA . ASP A 1 82 ? -11.635 -19.070 15.122 1.00 90.81 82 ASP A CA 1
ATOM 669 C C . ASP A 1 82 ? -12.249 -19.255 13.730 1.00 90.81 82 ASP A C 1
ATOM 671 O O . ASP A 1 82 ? -12.190 -20.350 13.174 1.00 90.81 82 ASP A O 1
ATOM 675 N N . GLY A 1 83 ? -12.750 -18.191 13.099 1.00 87.44 83 GLY A N 1
ATOM 676 C CA . GLY A 1 83 ? -13.189 -18.224 11.702 1.00 87.44 83 GLY A CA 1
ATOM 677 C C . GLY A 1 83 ? -12.058 -18.590 10.734 1.00 87.44 83 GLY A C 1
ATOM 678 O O . GLY A 1 83 ? -12.240 -19.441 9.867 1.00 87.44 83 GLY A O 1
ATOM 679 N N . LEU A 1 84 ? -10.871 -18.002 10.912 1.00 91.62 84 LEU A N 1
ATOM 680 C CA . LEU A 1 84 ? -9.676 -18.318 10.122 1.00 91.62 84 LEU A CA 1
ATOM 681 C C . LEU A 1 84 ? -9.178 -19.746 10.368 1.00 91.62 84 LEU A C 1
ATOM 683 O O . LEU A 1 84 ? -8.822 -20.429 9.415 1.00 91.62 84 LEU A O 1
ATOM 687 N N . LYS A 1 85 ? -9.182 -20.219 11.618 1.00 89.50 85 LYS A N 1
ATOM 688 C CA . LYS A 1 85 ? -8.819 -21.602 11.964 1.00 89.50 85 LYS A CA 1
ATOM 689 C C . LYS A 1 85 ? -9.759 -22.638 11.360 1.00 89.50 85 LYS A C 1
ATOM 691 O O . LYS A 1 85 ? -9.330 -23.756 11.152 1.00 89.50 85 LYS A O 1
ATOM 696 N N . ASN A 1 86 ? -11.020 -22.293 11.109 1.00 87.19 86 ASN A N 1
ATOM 697 C CA . ASN A 1 86 ? -11.967 -23.192 10.447 1.00 87.19 86 ASN A CA 1
ATOM 698 C C . ASN A 1 86 ? -11.853 -23.162 8.909 1.00 87.19 86 ASN A C 1
ATOM 700 O O . ASN A 1 86 ? -12.492 -23.969 8.237 1.00 87.19 86 ASN A O 1
ATOM 704 N N . LEU A 1 87 ? -11.077 -22.227 8.347 1.00 82.94 87 LEU A N 1
ATOM 705 C CA . LEU A 1 87 ? -10.827 -22.106 6.905 1.00 82.94 87 LEU A CA 1
ATOM 706 C C . LEU A 1 87 ? -9.564 -22.853 6.438 1.00 82.94 87 LEU A C 1
ATOM 708 O O . LEU A 1 87 ? -9.421 -23.066 5.233 1.00 82.94 87 LEU A O 1
ATOM 712 N N . PHE A 1 88 ? -8.670 -23.228 7.358 1.00 68.81 88 PHE A N 1
ATOM 713 C CA . PHE A 1 88 ? -7.425 -23.966 7.106 1.00 68.81 88 PHE A CA 1
ATOM 714 C C . PHE A 1 88 ? -7.419 -25.299 7.855 1.00 68.81 88 PHE A C 1
ATOM 716 O O . PHE A 1 88 ? -6.773 -26.240 7.342 1.00 68.81 88 PHE A O 1
#

Radius of gyration: 27.55 Å; chains: 1; bounding box: 69×33×55 Å

Secondary structure (DSSP, 8-state):
-------S-----EEEEEEETTEEEEEEEPTTHHHHHHHHHHHHHHHHHHHHHHHHHHHHHHHHHHHTTT--HHHHHHHHHHHHHTT-

Sequence (88 aa):
YIKHQNDTGTHSKLVYVYKKDADLTPYAISSLWLFIIPIALVINAFAFRKLIIFVVIAFLIFVYFNHSSGLNIGTFFESIFDGLKNLF

Foldseek 3Di:
DDDPPPPDDDPDWDWDWDDDDPDTDTDTDPPVVVVCVVVVVVVVVVVCPVVVVVVVVVVVVVCVVVVVVVDDPVVVVVVVVVVVVVVD

pLDDT: mean 74.21, std 13.88, range [31.59, 94.06]